Protein AF-A0A9E4C4X8-F1 (afdb_monomer)

Nearest PDB structures (foldseek):
  5udf-assembly1_D  TM=5.215E-01  e=2.635E+00  Acinetobacter baumannii
  7ane-assembly1_av  TM=2.757E-01  e=4.962E+00  Leishmania major
  6sga-assembly1_DU  TM=2.556E-01  e=6.000E+00  Trypanosoma brucei brucei
  6qcb-assembly1_A  TM=1.807E-01  e=8.235E+00  Homo sapiens

Sequence (78 aa):
MDIFDLGGRLVRQLDTGSLRGGQYVRPPAEGDPALSPGFWDGLADDGTLVVPGLYLVRVRAQLDQGDKIAVCSVAVMY

Structure (mmCIF, N/CA/C/O backbone):
data_AF-A0A9E4C4X8-F1
#
_entry.id   AF-A0A9E4C4X8-F1
#
loop_
_atom_site.group_PDB
_atom_site.id
_atom_site.type_symbol
_atom_site.label_atom_id
_atom_site.label_alt_id
_atom_site.label_comp_id
_atom_site.label_asym_id
_atom_site.label_entity_id
_atom_site.label_seq_id
_atom_site.pdbx_PDB_ins_code
_atom_site.Cartn_x
_atom_site.Cartn_y
_atom_site.Cartn_z
_atom_site.occupancy
_atom_site.B_iso_or_equiv
_atom_site.auth_seq_id
_atom_site.auth_comp_id
_atom_site.auth_asym_id
_atom_site.auth_atom_id
_atom_site.pdbx_PDB_model_num
ATOM 1 N N . MET A 1 1 ? -2.580 -1.507 5.934 1.00 92.69 1 MET A N 1
ATOM 2 C CA . MET A 1 1 ? -2.903 -1.550 4.493 1.00 92.69 1 MET A CA 1
ATOM 3 C C . MET A 1 1 ? -1.977 -2.555 3.857 1.00 92.69 1 MET A C 1
ATOM 5 O O . MET A 1 1 ? -0.792 -2.527 4.148 1.00 92.69 1 MET A O 1
ATOM 9 N N . ASP A 1 2 ? -2.514 -3.420 3.008 1.00 96.50 2 ASP A N 1
ATOM 10 C CA . ASP A 1 2 ? -1.777 -4.560 2.469 1.00 96.50 2 ASP A CA 1
ATOM 11 C C . ASP A 1 2 ? -1.825 -4.514 0.944 1.00 96.50 2 ASP A C 1
ATOM 13 O O . ASP A 1 2 ? -2.882 -4.242 0.369 1.00 96.50 2 ASP A O 1
ATOM 17 N N . ILE A 1 3 ? -0.698 -4.777 0.291 1.00 97.62 3 ILE A N 1
ATOM 18 C CA . ILE A 1 3 ? -0.575 -4.804 -1.166 1.00 97.62 3 ILE A CA 1
ATOM 19 C C . ILE A 1 3 ? -0.199 -6.214 -1.602 1.00 97.62 3 ILE A C 1
ATOM 21 O O . ILE A 1 3 ? 0.755 -6.796 -1.088 1.00 97.62 3 ILE A O 1
ATOM 25 N N . PHE A 1 4 ? -0.930 -6.746 -2.574 1.00 98.12 4 PHE A N 1
ATOM 26 C CA . PHE A 1 4 ? -0.755 -8.086 -3.115 1.00 98.12 4 PHE A CA 1
ATOM 27 C C . PHE A 1 4 ? -0.487 -8.036 -4.615 1.00 98.12 4 PHE A C 1
ATOM 29 O O . PHE A 1 4 ? -1.009 -7.167 -5.316 1.00 98.12 4 PHE A O 1
ATOM 36 N N . ASP A 1 5 ? 0.274 -8.999 -5.125 1.00 97.06 5 ASP A N 1
ATOM 37 C CA . ASP A 1 5 ? 0.262 -9.288 -6.559 1.00 97.06 5 ASP A CA 1
ATOM 38 C C . ASP A 1 5 ? -1.021 -10.045 -6.964 1.00 97.06 5 ASP A C 1
ATOM 40 O O . ASP A 1 5 ? -1.827 -10.452 -6.122 1.00 97.06 5 ASP A O 1
ATOM 44 N N . LEU A 1 6 ? -1.239 -10.236 -8.270 1.00 96.62 6 LEU A N 1
ATOM 45 C CA . LEU A 1 6 ? -2.413 -10.962 -8.782 1.00 96.62 6 LEU A CA 1
ATOM 46 C C . LEU A 1 6 ? -2.427 -12.453 -8.401 1.00 96.62 6 LEU A C 1
ATOM 48 O O . LEU A 1 6 ? -3.477 -13.087 -8.480 1.00 96.62 6 LEU A O 1
ATOM 52 N N . GLY A 1 7 ? -1.286 -13.008 -7.982 1.00 96.56 7 GLY A N 1
ATOM 53 C CA . GLY A 1 7 ? -1.194 -14.354 -7.419 1.00 96.56 7 GLY A CA 1
ATOM 54 C C . GLY A 1 7 ? -1.637 -14.426 -5.954 1.00 96.56 7 GLY A C 1
ATOM 55 O O . GLY A 1 7 ? -1.679 -15.516 -5.387 1.00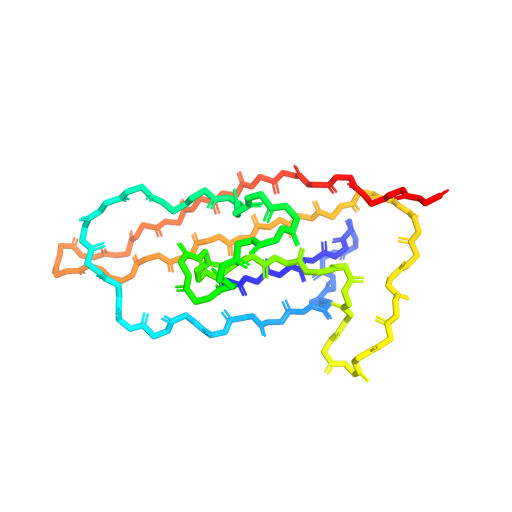 96.56 7 GLY A O 1
ATOM 56 N N . GLY A 1 8 ? -1.969 -13.288 -5.334 1.00 95.88 8 GLY A N 1
ATOM 57 C CA . GLY A 1 8 ? -2.369 -13.192 -3.932 1.00 95.88 8 GLY A CA 1
ATOM 58 C C . GLY A 1 8 ? -1.194 -13.185 -2.954 1.00 95.88 8 GLY A C 1
ATOM 59 O O . GLY A 1 8 ? -1.413 -13.262 -1.744 1.00 95.88 8 GLY A O 1
ATOM 60 N N . ARG A 1 9 ? 0.050 -13.086 -3.437 1.00 96.75 9 ARG A N 1
ATOM 61 C CA . ARG A 1 9 ? 1.222 -12.975 -2.565 1.00 96.75 9 ARG A CA 1
ATOM 62 C C . ARG A 1 9 ? 1.302 -11.557 -2.013 1.00 96.75 9 ARG A C 1
ATOM 64 O O . ARG A 1 9 ? 1.200 -10.593 -2.767 1.00 96.75 9 ARG A O 1
ATOM 71 N N . LEU A 1 10 ? 1.503 -11.438 -0.701 1.00 97.50 10 LEU A N 1
ATOM 72 C CA . LEU A 1 10 ? 1.740 -10.156 -0.038 1.00 97.50 10 LEU A CA 1
ATOM 73 C C . LEU A 1 10 ? 3.091 -9.586 -0.496 1.00 97.50 10 LEU A C 1
ATOM 75 O O . LEU A 1 10 ? 4.115 -10.261 -0.414 1.00 97.50 10 LEU A O 1
ATOM 79 N N . VAL A 1 11 ? 3.063 -8.360 -1.007 1.00 97.88 11 VAL A N 1
ATOM 80 C CA . VAL A 1 11 ? 4.217 -7.640 -1.562 1.00 97.88 11 VAL A CA 1
ATOM 81 C C . VAL A 1 11 ? 4.706 -6.565 -0.599 1.00 97.88 11 VAL A C 1
ATOM 83 O O . VAL A 1 11 ? 5.912 -6.358 -0.466 1.00 97.88 11 VAL A O 1
ATOM 86 N N . ARG A 1 12 ? 3.768 -5.872 0.050 1.00 97.06 12 ARG A N 1
ATOM 87 C CA . ARG A 1 12 ? 4.054 -4.793 0.993 1.00 97.06 12 ARG A CA 1
ATOM 88 C C . ARG A 1 12 ? 2.963 -4.722 2.053 1.00 97.06 12 ARG A C 1
ATOM 90 O O . ARG A 1 12 ? 1.776 -4.797 1.720 1.00 97.06 12 ARG A O 1
ATOM 97 N N . GLN A 1 13 ? 3.356 -4.491 3.299 1.00 95.75 13 GLN A N 1
ATOM 98 C CA . GLN A 1 13 ? 2.452 -4.146 4.388 1.00 95.75 13 GLN A CA 1
ATOM 99 C C . GLN A 1 13 ? 2.795 -2.757 4.937 1.00 95.75 13 GLN A C 1
ATOM 101 O O . GLN A 1 13 ? 3.907 -2.485 5.378 1.00 95.75 13 GLN A O 1
ATOM 106 N N . LEU A 1 14 ? 1.816 -1.854 4.917 1.00 92.12 14 LEU A N 1
ATOM 107 C CA . LEU A 1 14 ? 1.930 -0.498 5.447 1.00 92.12 14 LEU A CA 1
ATOM 108 C C . LEU A 1 14 ? 1.104 -0.382 6.728 1.00 92.12 14 LEU A C 1
ATOM 110 O O . LEU A 1 14 ? -0.127 -0.487 6.689 1.00 92.12 14 LEU A O 1
ATOM 114 N N . ASP A 1 15 ? 1.774 -0.146 7.853 1.00 89.06 15 ASP A N 1
ATOM 115 C CA . ASP A 1 15 ? 1.114 0.223 9.103 1.00 89.06 15 ASP A CA 1
ATOM 116 C C . ASP A 1 15 ? 0.874 1.736 9.129 1.00 89.06 15 ASP A C 1
ATOM 118 O O . ASP A 1 15 ? 1.794 2.535 8.956 1.00 89.06 15 ASP A O 1
ATOM 122 N N . THR A 1 16 ? -0.386 2.125 9.297 1.00 86.69 16 THR A N 1
ATOM 123 C CA . THR A 1 16 ? -0.815 3.526 9.326 1.00 86.69 16 THR A CA 1
ATOM 124 C C . THR A 1 16 ? -1.156 4.011 10.732 1.00 86.69 16 THR A C 1
ATOM 126 O O . THR A 1 16 ? -1.480 5.185 10.895 1.00 86.69 16 THR A O 1
ATOM 129 N N . GLY A 1 17 ? -1.121 3.127 11.737 1.00 88.69 17 GLY A N 1
ATOM 130 C CA . GLY A 1 17 ? -1.585 3.421 13.089 1.00 88.69 17 GLY A CA 1
ATOM 131 C C . GLY A 1 17 ? -3.034 3.925 13.143 1.00 88.69 17 GLY A C 1
ATOM 132 O O . GLY A 1 17 ? -3.846 3.676 12.245 1.00 88.69 17 GLY A O 1
ATOM 133 N N . SER A 1 18 ? -3.358 4.651 14.216 1.00 89.94 18 SER A N 1
ATOM 134 C CA . SER A 1 18 ? -4.675 5.265 14.405 1.00 89.94 18 SER A CA 1
ATOM 135 C C . SER A 1 18 ? -4.810 6.551 13.597 1.00 89.94 18 SER A C 1
ATOM 137 O O . SER A 1 18 ? -4.078 7.519 13.808 1.00 89.94 18 SER A O 1
ATOM 139 N N . LEU A 1 19 ? -5.810 6.582 12.724 1.00 90.25 19 LEU A N 1
ATOM 140 C CA . LEU A 1 19 ? -6.140 7.733 11.894 1.00 90.25 19 LEU A CA 1
ATOM 141 C C . LEU A 1 19 ? -7.435 8.393 12.371 1.00 90.25 19 LEU A C 1
ATOM 143 O O . LEU A 1 19 ? -8.348 7.731 12.866 1.00 90.25 19 LEU A O 1
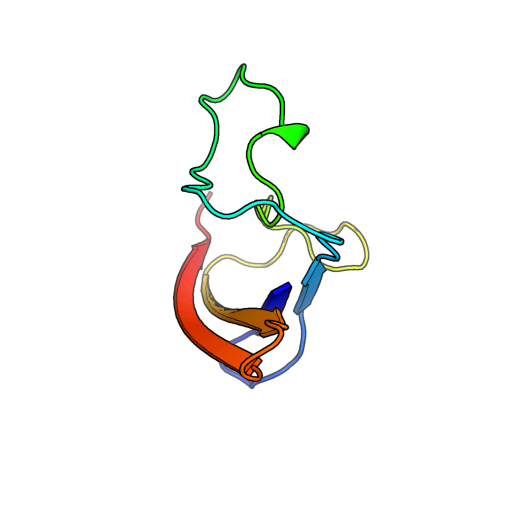ATOM 147 N N . ARG A 1 20 ? -7.524 9.718 12.221 1.00 90.38 20 ARG A N 1
ATOM 148 C CA . ARG A 1 20 ? -8.776 10.450 12.452 1.00 90.38 20 ARG A CA 1
ATOM 149 C C . ARG A 1 20 ? -9.697 10.272 11.245 1.00 90.38 20 ARG A C 1
ATOM 151 O O . ARG A 1 20 ? -9.238 10.077 10.126 1.00 90.38 20 ARG A O 1
ATOM 158 N N . GLY A 1 21 ? -11.007 10.370 11.458 1.00 87.69 21 GLY A N 1
ATOM 159 C CA . GLY A 1 21 ? -11.955 10.390 10.343 1.00 87.69 21 GLY A CA 1
ATOM 160 C C . GLY A 1 21 ? -11.644 11.547 9.386 1.00 87.69 21 GLY A C 1
ATOM 161 O O . GLY A 1 21 ? -11.504 12.687 9.828 1.00 87.69 21 GLY A O 1
ATOM 162 N N . GLY A 1 22 ? -11.518 11.254 8.091 1.00 88.50 22 GLY A N 1
ATOM 163 C CA . GLY A 1 22 ? -11.146 12.236 7.075 1.00 88.50 22 GLY A CA 1
ATOM 164 C C . GLY A 1 22 ? -10.770 11.597 5.739 1.00 88.50 22 GLY A C 1
ATOM 165 O O . GLY A 1 22 ? -10.896 10.386 5.556 1.00 88.50 22 GLY A O 1
ATOM 166 N N . GLN A 1 23 ? -10.316 12.430 4.803 1.00 87.00 23 GLN A N 1
ATOM 167 C CA . GLN A 1 23 ? -9.844 12.003 3.489 1.00 87.00 23 GLN A CA 1
ATOM 168 C C . GLN A 1 23 ? -8.314 12.057 3.435 1.00 87.00 23 GLN A C 1
ATOM 170 O O . GLN A 1 23 ? -7.718 13.100 3.690 1.00 87.00 23 GLN A O 1
ATOM 175 N N . TYR A 1 24 ? -7.702 10.938 3.045 1.00 87.44 24 TYR A N 1
ATOM 176 C CA . TYR A 1 24 ? -6.261 10.795 2.856 1.00 87.44 24 TYR A CA 1
ATOM 177 C C . TYR A 1 24 ? -5.984 10.568 1.372 1.00 87.44 24 TYR A C 1
ATOM 179 O O . TYR A 1 24 ? -6.268 9.503 0.828 1.00 87.44 24 TYR A O 1
ATOM 187 N N . VAL A 1 25 ? -5.489 11.599 0.696 1.00 84.75 25 VAL A N 1
ATOM 188 C CA . VAL A 1 25 ? -5.132 11.554 -0.730 1.00 84.75 25 VAL A CA 1
ATOM 189 C C . VAL A 1 25 ? -3.639 11.718 -0.878 1.00 84.75 25 VAL A C 1
ATOM 191 O O . VAL A 1 25 ? -3.035 12.384 -0.047 1.00 84.75 25 VAL A O 1
ATOM 194 N N . ARG A 1 26 ? -3.059 11.123 -1.927 1.00 80.00 26 ARG A N 1
ATOM 195 C CA . ARG A 1 26 ? -1.640 11.273 -2.277 1.00 80.00 26 ARG A CA 1
ATOM 196 C C . ARG A 1 26 ? -1.240 12.760 -2.245 1.00 80.00 26 ARG A C 1
ATOM 198 O O . ARG A 1 26 ? -1.957 13.555 -2.862 1.00 80.00 26 ARG A O 1
ATOM 205 N N . PRO A 1 27 ? -0.124 13.142 -1.597 1.00 71.88 27 PRO A N 1
ATOM 206 C CA . PRO A 1 27 ? 0.313 14.524 -1.612 1.00 71.88 27 PRO A CA 1
ATOM 207 C C . PRO A 1 27 ? 0.819 14.870 -3.022 1.00 71.88 27 PRO A C 1
ATOM 209 O O . PRO A 1 27 ? 1.197 13.978 -3.791 1.00 71.88 27 PRO A O 1
ATOM 212 N N . PRO A 1 28 ? 0.886 16.159 -3.379 1.00 76.12 28 PRO A N 1
ATOM 213 C CA . PRO A 1 28 ? 1.729 16.603 -4.486 1.00 76.12 28 PRO A CA 1
ATOM 214 C C . PRO A 1 28 ? 3.165 16.077 -4.313 1.00 76.12 28 PRO A C 1
ATOM 216 O O . PRO A 1 28 ? 3.568 15.757 -3.199 1.00 76.12 28 PRO A O 1
ATOM 219 N N . ALA A 1 29 ? 3.958 16.016 -5.385 1.00 69.50 29 ALA A N 1
ATOM 220 C CA . ALA A 1 29 ? 5.322 15.463 -5.340 1.00 69.50 29 ALA A CA 1
ATOM 221 C C . ALA A 1 29 ? 6.248 16.116 -4.284 1.00 69.50 29 ALA A C 1
ATOM 223 O O . ALA A 1 29 ? 7.193 15.480 -3.834 1.00 69.50 29 ALA A O 1
ATOM 224 N N . GLU A 1 30 ? 5.953 17.350 -3.866 1.00 72.50 30 GLU A N 1
ATOM 225 C CA . GLU A 1 30 ? 6.685 18.106 -2.836 1.00 72.50 30 GLU A CA 1
ATOM 226 C C . GLU A 1 30 ? 5.966 18.140 -1.468 1.00 72.50 30 GLU A C 1
ATOM 228 O O . GLU A 1 30 ? 6.347 18.894 -0.576 1.00 72.50 30 GLU A O 1
ATOM 233 N N . GLY A 1 31 ? 4.884 17.376 -1.300 1.00 67.94 31 GLY A N 1
ATOM 234 C CA . GLY A 1 31 ? 4.088 17.349 -0.074 1.00 67.94 31 GLY A CA 1
ATOM 235 C C . GLY A 1 31 ? 4.662 16.428 1.003 1.00 67.94 31 GLY A C 1
ATOM 236 O O . GLY A 1 31 ? 5.398 15.489 0.714 1.00 67.94 31 GLY A O 1
ATOM 237 N N . ASP A 1 32 ? 4.279 16.679 2.256 1.00 75.50 32 ASP A N 1
ATOM 238 C CA . ASP A 1 32 ? 4.661 15.844 3.396 1.00 75.50 32 ASP A CA 1
ATOM 239 C C . ASP A 1 32 ? 4.018 14.441 3.284 1.00 75.50 32 ASP A C 1
ATOM 241 O O . ASP A 1 32 ? 2.784 14.334 3.315 1.00 75.50 32 ASP A O 1
ATOM 245 N N . PRO A 1 33 ? 4.810 13.353 3.177 1.00 69.88 33 PRO A N 1
ATOM 246 C CA . PRO A 1 33 ? 4.299 11.983 3.121 1.00 69.88 33 PRO A CA 1
ATOM 247 C C . PRO A 1 33 ? 3.440 11.599 4.333 1.00 69.88 33 PRO A C 1
ATOM 249 O O . PRO A 1 33 ? 2.564 10.741 4.212 1.00 69.88 33 PRO A O 1
ATOM 252 N N . ALA A 1 34 ? 3.638 12.249 5.486 1.00 76.75 34 ALA A N 1
ATOM 253 C CA . ALA A 1 34 ? 2.841 12.014 6.687 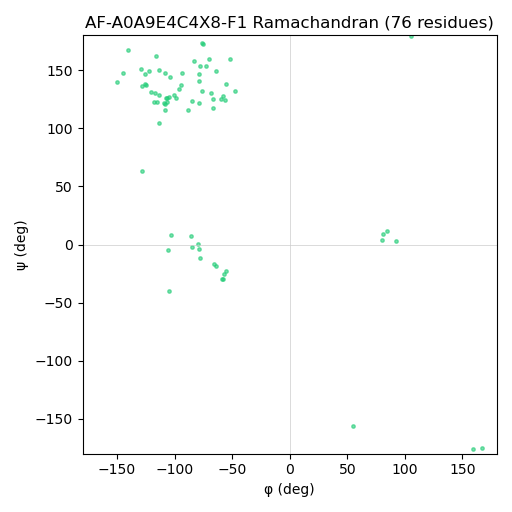1.00 76.75 34 ALA A CA 1
ATOM 254 C C . ALA A 1 34 ? 1.359 12.397 6.513 1.00 76.75 34 ALA A C 1
ATOM 256 O O . ALA A 1 34 ? 0.508 11.920 7.264 1.00 76.75 34 ALA A O 1
ATOM 257 N N . LEU A 1 35 ? 1.027 13.220 5.510 1.00 78.75 35 LEU A N 1
ATOM 258 C CA . LEU A 1 35 ? -0.350 13.602 5.179 1.00 78.75 35 LEU A CA 1
ATOM 259 C C . LEU A 1 35 ? -1.112 12.517 4.405 1.00 78.75 35 LEU A C 1
ATOM 261 O O . LEU A 1 35 ? -2.337 12.597 4.284 1.00 78.75 35 LEU A O 1
ATOM 265 N N . SER A 1 36 ? -0.417 11.485 3.922 1.00 83.12 36 SER A N 1
ATOM 266 C CA . SER A 1 36 ? -1.009 10.372 3.172 1.00 83.12 36 SER A CA 1
ATOM 267 C C . SER A 1 36 ? -0.603 9.029 3.771 1.00 83.12 36 SER A C 1
ATOM 269 O O . SER A 1 36 ? 0.061 8.226 3.112 1.00 83.12 36 SER A O 1
ATOM 271 N N . PRO A 1 37 ? -1.003 8.757 5.022 1.00 82.06 37 PRO A N 1
ATOM 272 C CA . PRO A 1 37 ? -0.787 7.464 5.648 1.00 82.06 37 PRO A CA 1
ATOM 273 C C . PRO A 1 37 ? -1.404 6.363 4.774 1.00 82.06 37 PRO A C 1
ATOM 275 O O . PRO A 1 37 ? -2.577 6.420 4.408 1.00 82.06 37 PRO A O 1
ATOM 278 N N . GLY A 1 38 ? -0.585 5.381 4.396 1.00 86.06 38 GLY A N 1
ATOM 279 C CA . GLY A 1 38 ? -0.959 4.328 3.445 1.00 86.06 38 GLY A CA 1
ATOM 280 C C . GLY A 1 38 ? -0.607 4.637 1.987 1.00 86.06 38 GLY A C 1
ATOM 281 O O . GLY A 1 38 ? -0.908 3.829 1.112 1.00 86.06 38 GLY A O 1
ATOM 282 N N . PHE A 1 39 ? 0.052 5.764 1.697 1.00 88.19 39 PHE A N 1
ATOM 283 C CA . PHE A 1 39 ? 0.664 5.976 0.389 1.00 88.19 39 PHE A CA 1
ATOM 284 C C . PHE A 1 39 ? 1.704 4.885 0.123 1.00 88.19 39 PHE A C 1
ATOM 286 O O . PHE A 1 39 ? 2.624 4.676 0.913 1.00 88.19 39 PHE A O 1
ATOM 293 N N . TRP A 1 40 ? 1.540 4.198 -1.004 1.00 91.25 40 TRP A N 1
ATOM 294 C CA . TRP A 1 40 ? 2.492 3.211 -1.475 1.00 91.25 40 TRP A CA 1
ATOM 295 C C . TRP A 1 40 ? 3.397 3.824 -2.542 1.00 91.25 40 TRP A C 1
ATOM 297 O O . TRP A 1 40 ? 2.928 4.376 -3.536 1.00 91.25 40 TRP A O 1
ATOM 307 N N . ASP A 1 41 ? 4.698 3.706 -2.318 1.00 89.50 41 ASP A N 1
ATOM 308 C CA . ASP A 1 41 ? 5.790 4.209 -3.150 1.00 89.50 41 ASP A CA 1
ATOM 309 C C . ASP A 1 41 ? 6.182 3.261 -4.297 1.00 89.50 41 ASP A C 1
ATOM 311 O O . ASP A 1 41 ? 7.046 3.596 -5.103 1.00 89.50 41 ASP A O 1
ATOM 315 N N . GLY A 1 42 ? 5.538 2.095 -4.396 1.00 93.62 42 GLY A N 1
ATOM 316 C CA . GLY A 1 42 ? 5.888 1.061 -5.370 1.00 93.62 42 GLY A CA 1
ATOM 317 C C . GLY A 1 42 ? 7.023 0.146 -4.907 1.00 93.62 42 GLY A C 1
ATOM 318 O O . GLY A 1 42 ? 7.539 -0.624 -5.715 1.00 93.62 42 GLY A O 1
ATOM 319 N N . LEU A 1 43 ? 7.421 0.202 -3.634 1.00 95.31 43 LEU A N 1
ATOM 320 C CA . LEU A 1 43 ? 8.426 -0.699 -3.076 1.00 95.31 43 LEU A CA 1
ATOM 321 C C . LEU A 1 43 ? 7.780 -1.921 -2.411 1.00 95.31 43 LEU A C 1
ATOM 323 O O . LEU A 1 43 ? 6.689 -1.837 -1.847 1.00 95.31 43 LEU A O 1
ATOM 327 N N . ALA A 1 44 ? 8.454 -3.065 -2.450 1.00 96.94 44 ALA A N 1
ATOM 328 C CA . ALA A 1 44 ? 8.124 -4.223 -1.627 1.00 96.94 44 ALA A CA 1
ATOM 329 C C . ALA A 1 44 ? 8.600 -4.023 -0.174 1.00 96.94 44 ALA A C 1
ATOM 331 O O . ALA A 1 44 ? 9.262 -3.036 0.154 1.00 96.94 44 ALA A O 1
ATOM 332 N N . ASP A 1 45 ? 8.253 -4.937 0.737 1.00 96.12 45 ASP A N 1
ATOM 333 C CA . ASP A 1 45 ? 8.691 -4.879 2.148 1.00 96.12 45 ASP A CA 1
ATOM 334 C C . ASP A 1 45 ? 10.222 -4.861 2.311 1.00 96.12 45 ASP A C 1
ATOM 336 O O . ASP A 1 45 ? 10.736 -4.234 3.236 1.00 96.12 45 ASP A O 1
ATOM 340 N N . ASP A 1 46 ? 10.959 -5.473 1.383 1.00 95.56 46 ASP A N 1
ATOM 341 C CA . ASP A 1 46 ? 12.428 -5.486 1.360 1.00 95.56 46 ASP A CA 1
ATOM 342 C C . ASP A 1 46 ? 13.062 -4.193 0.804 1.00 95.56 46 ASP A C 1
ATOM 344 O O . ASP A 1 46 ? 14.285 -4.081 0.732 1.00 95.56 46 ASP A O 1
ATOM 348 N N . GLY A 1 47 ? 12.242 -3.209 0.421 1.00 95.25 47 GLY A N 1
ATOM 349 C CA . GLY A 1 47 ? 12.685 -1.940 -0.157 1.00 95.25 47 GLY A CA 1
ATOM 350 C C . GLY A 1 47 ? 13.024 -2.007 -1.647 1.00 95.25 47 GLY A C 1
ATOM 351 O O . GLY A 1 47 ? 13.460 -1.003 -2.208 1.00 95.25 47 GLY A O 1
ATOM 352 N N . THR A 1 48 ? 12.829 -3.151 -2.308 1.00 96.62 48 THR A N 1
ATOM 353 C CA . THR A 1 48 ? 13.031 -3.269 -3.757 1.00 96.62 48 THR A CA 1
ATOM 354 C C . THR A 1 48 ? 11.854 -2.691 -4.531 1.00 96.62 48 THR A C 1
ATOM 356 O O . THR A 1 48 ? 10.706 -2.766 -4.096 1.00 96.62 48 THR A O 1
ATOM 359 N N . LEU A 1 49 ? 12.129 -2.110 -5.700 1.00 96.44 49 LEU A N 1
ATOM 360 C CA . LEU A 1 49 ? 11.076 -1.657 -6.602 1.00 96.44 49 LEU A CA 1
ATOM 361 C C . LEU A 1 49 ? 10.333 -2.868 -7.165 1.00 96.44 49 LEU A C 1
ATOM 363 O O . LEU A 1 49 ? 10.953 -3.802 -7.680 1.00 96.44 49 LEU A O 1
ATOM 367 N N . VAL A 1 50 ? 9.006 -2.841 -7.096 1.00 97.25 50 VAL A N 1
ATOM 368 C CA . VAL A 1 50 ? 8.200 -3.920 -7.661 1.00 97.25 50 VAL A CA 1
ATOM 369 C C . VAL A 1 50 ? 8.200 -3.863 -9.185 1.00 97.25 50 VAL A C 1
ATOM 371 O O . VAL A 1 50 ? 8.360 -2.808 -9.799 1.00 97.25 50 VAL A O 1
ATOM 374 N N . VAL A 1 51 ? 7.990 -5.015 -9.816 1.00 96.62 51 VAL A N 1
ATOM 375 C CA . VAL A 1 51 ? 7.888 -5.091 -11.277 1.00 96.62 51 VAL A CA 1
ATOM 376 C C . VAL A 1 51 ? 6.660 -4.320 -11.784 1.00 96.62 51 VAL A C 1
ATOM 378 O O . VAL A 1 51 ? 5.636 -4.290 -11.088 1.00 96.62 51 VAL A O 1
ATOM 381 N N . PRO A 1 52 ? 6.699 -3.735 -12.997 1.00 97.44 52 PRO A N 1
ATOM 382 C CA . PRO A 1 52 ? 5.513 -3.150 -13.609 1.00 97.44 52 PRO A CA 1
ATOM 383 C C . PRO A 1 52 ? 4.376 -4.165 -13.695 1.00 97.44 52 PRO A C 1
ATOM 385 O O . PRO A 1 52 ? 4.592 -5.328 -14.042 1.00 97.44 52 PRO A O 1
ATOM 388 N N . GLY A 1 53 ? 3.157 -3.731 -13.391 1.00 97.00 53 GLY A N 1
ATOM 389 C CA . GLY A 1 53 ? 2.006 -4.625 -13.364 1.00 97.00 53 GLY A CA 1
ATOM 390 C C . GLY A 1 53 ? 0.840 -4.108 -12.534 1.00 97.00 53 GLY A C 1
ATOM 391 O O . GLY A 1 53 ? 0.855 -2.989 -12.023 1.00 97.00 53 GLY A O 1
ATOM 392 N N . LEU A 1 54 ? -0.192 -4.945 -12.425 1.00 97.88 54 LEU A N 1
ATOM 393 C CA . LEU A 1 54 ? -1.357 -4.696 -11.580 1.00 97.88 54 LEU A CA 1
ATOM 394 C C . LEU A 1 54 ? -1.176 -5.355 -10.214 1.00 97.88 54 LEU A C 1
ATOM 396 O O . LEU A 1 54 ? -0.769 -6.511 -10.120 1.00 97.88 54 LEU A O 1
ATOM 400 N N . TYR A 1 55 ? -1.556 -4.621 -9.177 1.00 98.00 55 TYR A N 1
ATOM 401 C CA . TYR A 1 55 ? -1.516 -5.046 -7.784 1.00 98.00 55 TYR A CA 1
ATOM 402 C C . TYR A 1 55 ? -2.876 -4.804 -7.132 1.00 98.00 55 TYR A C 1
ATOM 404 O O . TYR A 1 55 ? -3.608 -3.890 -7.520 1.00 98.00 55 TYR A O 1
ATOM 412 N N . LEU A 1 56 ? -3.217 -5.617 -6.136 1.00 98.00 56 LEU A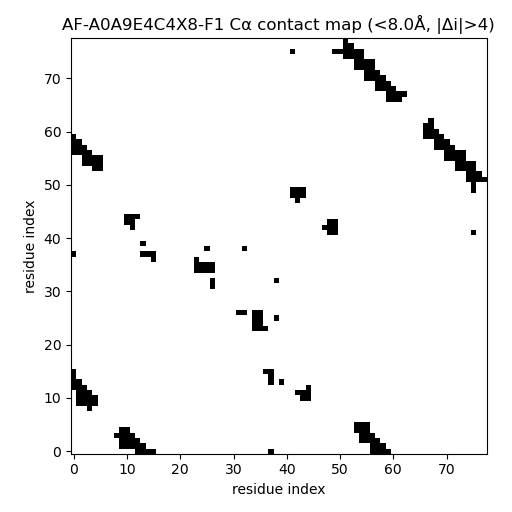 N 1
ATOM 413 C CA . LEU A 1 56 ? -4.425 -5.472 -5.329 1.00 98.00 56 LEU A CA 1
ATOM 414 C C . LEU A 1 56 ? -4.070 -4.816 -4.000 1.00 98.00 56 LEU A C 1
ATOM 416 O O . LEU A 1 56 ? -3.190 -5.280 -3.285 1.00 98.00 56 LEU A O 1
ATOM 420 N N . VAL A 1 57 ? -4.789 -3.762 -3.644 1.00 96.44 57 VAL A N 1
ATOM 421 C CA . VAL A 1 57 ? -4.644 -3.062 -2.372 1.00 96.44 57 VAL A CA 1
ATOM 422 C C . VAL A 1 57 ? -5.839 -3.385 -1.496 1.00 96.44 57 VAL A C 1
ATOM 424 O O . VAL A 1 57 ? -6.981 -3.165 -1.893 1.00 96.44 57 VAL A O 1
ATOM 427 N N . ARG A 1 58 ? -5.575 -3.855 -0.278 1.00 96.12 58 ARG A N 1
ATOM 428 C CA . ARG A 1 58 ? -6.566 -4.046 0.778 1.00 96.12 58 ARG A CA 1
ATOM 429 C C . ARG A 1 58 ? -6.368 -3.004 1.870 1.00 96.12 58 ARG A C 1
ATOM 431 O O . ARG A 1 58 ? -5.336 -2.963 2.543 1.00 96.12 58 ARG A O 1
ATOM 438 N N . VAL A 1 59 ? -7.403 -2.210 2.108 1.00 94.12 59 VAL A N 1
ATOM 439 C CA . VAL A 1 59 ? -7.465 -1.265 3.224 1.00 94.12 59 VAL A CA 1
ATOM 440 C C . VAL A 1 59 ? -8.428 -1.817 4.263 1.00 94.12 59 VAL A C 1
ATOM 442 O O . VAL A 1 59 ? -9.588 -2.078 3.955 1.00 94.12 59 VAL A O 1
ATOM 445 N N . ARG A 1 60 ? -7.946 -1.999 5.495 1.00 94.19 60 ARG A N 1
ATOM 446 C CA . ARG A 1 60 ? -8.754 -2.376 6.658 1.00 94.19 60 ARG A CA 1
ATOM 447 C C . ARG A 1 60 ? -8.722 -1.227 7.656 1.00 94.19 60 ARG A C 1
ATOM 449 O O . ARG A 1 60 ? -7.644 -0.844 8.096 1.00 94.19 60 ARG A O 1
ATOM 456 N N . ALA A 1 61 ? -9.894 -0.714 8.005 1.00 93.12 61 ALA A N 1
ATOM 457 C CA . ALA A 1 61 ? -10.086 0.244 9.083 1.00 93.12 61 ALA A CA 1
ATOM 458 C C . ALA A 1 61 ? -10.815 -0.456 10.232 1.00 93.12 61 ALA A C 1
ATOM 460 O O . ALA A 1 61 ? -11.912 -0.983 10.040 1.00 93.12 61 ALA A O 1
ATOM 461 N N . GLN A 1 62 ? -10.192 -0.469 11.405 1.00 93.56 62 GLN A N 1
ATOM 462 C CA . GLN A 1 62 ? -10.800 -0.943 12.644 1.00 93.56 62 GLN A CA 1
ATOM 463 C C . GLN A 1 62 ? -11.519 0.237 13.290 1.00 93.56 62 GLN A C 1
ATOM 465 O O . GLN A 1 62 ? -10.889 1.235 13.635 1.00 93.56 62 GLN A O 1
ATOM 470 N N . LEU A 1 63 ? -12.841 0.143 13.389 1.00 91.56 63 LEU A N 1
ATOM 471 C CA . LEU A 1 63 ? -13.689 1.155 14.010 1.00 91.56 63 LEU A CA 1
ATOM 472 C C . LEU A 1 63 ? -14.363 0.545 15.239 1.00 91.56 63 LEU A C 1
ATOM 474 O O . LEU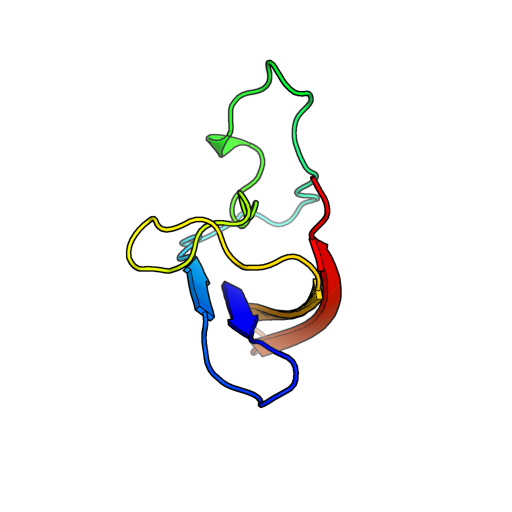 A 1 63 ? -14.516 -0.672 15.327 1.00 91.56 63 LEU A O 1
ATOM 478 N N . ASP A 1 64 ? -14.870 1.387 16.135 1.00 92.50 64 ASP A N 1
ATOM 479 C CA . ASP A 1 64 ? -15.614 0.925 17.317 1.00 92.50 64 ASP A CA 1
ATOM 480 C C . ASP A 1 64 ? -16.849 0.085 16.940 1.00 92.50 64 ASP A C 1
ATOM 482 O O . ASP A 1 64 ? -17.253 -0.818 17.666 1.00 92.50 64 ASP A O 1
ATOM 486 N N . GLN A 1 65 ? -17.439 0.357 15.770 1.00 92.19 65 GLN A N 1
ATOM 487 C CA . GLN A 1 65 ? -18.589 -0.374 15.220 1.00 92.19 65 GLN A CA 1
ATOM 488 C C . GLN A 1 65 ? -18.193 -1.634 14.427 1.00 92.19 65 GLN A C 1
ATOM 490 O O . GLN A 1 65 ? -19.043 -2.255 13.786 1.00 92.19 65 GLN A O 1
ATOM 495 N N . GLY A 1 66 ? -16.912 -2.000 14.444 1.00 92.81 66 GLY A N 1
ATOM 496 C CA . GLY A 1 66 ? -16.348 -3.130 13.718 1.00 92.81 66 GLY A CA 1
ATOM 497 C C . GLY A 1 66 ? -15.529 -2.730 12.495 1.00 92.81 66 GLY A C 1
ATOM 498 O O . GLY A 1 66 ? -15.376 -1.558 12.144 1.00 92.81 66 GLY A O 1
ATOM 499 N N . ASP A 1 67 ? -14.994 -3.745 11.828 1.00 94.38 67 ASP A N 1
ATOM 500 C CA . ASP A 1 67 ? -14.059 -3.544 10.731 1.00 94.38 67 ASP A CA 1
ATOM 501 C C . ASP A 1 67 ? -14.756 -3.156 9.429 1.00 94.38 67 ASP A C 1
ATOM 503 O O . ASP A 1 67 ? -15.782 -3.718 9.033 1.00 94.38 67 ASP A O 1
ATOM 507 N N . LYS A 1 68 ? -14.127 -2.235 8.701 1.00 95.12 68 LYS A N 1
ATOM 508 C CA . LYS A 1 68 ? -14.438 -1.941 7.305 1.00 95.12 68 LYS A CA 1
ATOM 509 C C . LYS A 1 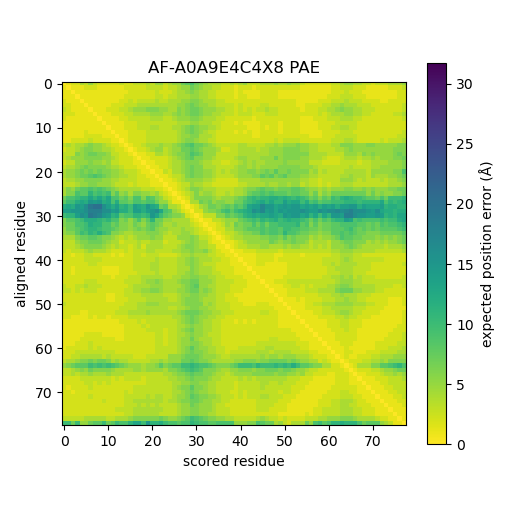68 ? -13.254 -2.333 6.443 1.00 95.12 68 LYS A C 1
ATOM 511 O O . LYS A 1 68 ? -12.121 -1.945 6.719 1.00 95.12 68 LYS A O 1
ATOM 516 N N . ILE A 1 69 ? -13.526 -3.107 5.398 1.00 95.62 69 ILE A N 1
ATOM 517 C CA . ILE A 1 69 ? -12.519 -3.545 4.436 1.00 95.62 69 ILE A CA 1
ATOM 518 C C . ILE A 1 69 ? -12.932 -3.050 3.056 1.00 95.62 69 ILE A C 1
ATOM 520 O O . ILE A 1 69 ? -14.075 -3.240 2.644 1.00 95.62 69 ILE A O 1
ATOM 524 N N . ALA A 1 70 ? -11.991 -2.435 2.352 1.00 95.06 70 ALA A N 1
ATOM 525 C CA . ALA A 1 70 ? -12.122 -2.056 0.956 1.00 95.06 70 ALA A CA 1
ATOM 526 C C . ALA A 1 70 ? -10.948 -2.631 0.158 1.00 95.06 70 ALA A C 1
ATOM 528 O O . ALA A 1 70 ? -9.835 -2.757 0.678 1.00 95.06 70 ALA A O 1
ATOM 529 N N . VAL A 1 71 ? -11.208 -2.982 -1.101 1.00 95.62 71 VAL A N 1
ATOM 530 C CA . VAL A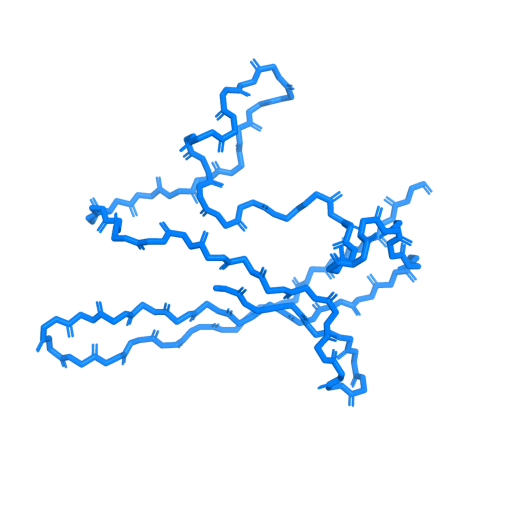 1 71 ? -10.195 -3.494 -2.026 1.00 95.62 71 VAL A CA 1
ATOM 531 C C . VAL A 1 71 ? -10.250 -2.698 -3.323 1.00 95.62 71 VAL A C 1
ATOM 533 O O . VAL A 1 71 ? -11.335 -2.431 -3.837 1.00 95.62 71 VAL A O 1
ATOM 536 N N . CYS A 1 72 ? -9.089 -2.329 -3.853 1.00 94.69 72 CYS A N 1
ATOM 537 C CA . CYS A 1 72 ? -8.951 -1.725 -5.176 1.00 94.69 72 CYS A CA 1
ATOM 538 C C . CYS A 1 72 ? -7.709 -2.264 -5.895 1.00 94.69 72 CYS A C 1
ATOM 540 O O . CYS A 1 72 ? -6.869 -2.927 -5.291 1.00 94.69 72 CYS A O 1
ATOM 542 N N . SER A 1 73 ? -7.596 -1.994 -7.193 1.00 95.50 73 SER A N 1
ATOM 543 C CA . SER A 1 73 ? -6.398 -2.305 -7.975 1.00 95.50 73 SER A CA 1
ATOM 544 C C . SER A 1 73 ? -5.578 -1.048 -8.246 1.00 95.50 73 SER A C 1
ATOM 546 O O . SER A 1 73 ? -6.148 0.006 -8.531 1.00 95.50 73 SER A O 1
ATOM 548 N N . VAL A 1 74 ? -4.254 -1.178 -8.245 1.00 94.62 74 VAL A N 1
ATOM 549 C CA . VAL A 1 74 ? -3.307 -0.125 -8.637 1.00 94.62 74 VAL A CA 1
ATOM 550 C C . VAL A 1 74 ? -2.377 -0.666 -9.718 1.00 94.62 74 VAL A C 1
ATOM 552 O O . VAL A 1 74 ? -1.923 -1.806 -9.639 1.00 94.62 74 VAL A O 1
ATOM 555 N N . ALA A 1 75 ? -2.105 0.151 -10.735 1.00 95.50 75 ALA A N 1
ATOM 556 C CA . ALA A 1 75 ? -1.111 -0.146 -11.759 1.00 95.50 75 ALA A CA 1
ATOM 557 C C . ALA A 1 75 ? 0.221 0.528 -11.413 1.00 95.50 75 ALA A C 1
ATOM 559 O O . ALA A 1 75 ? 0.247 1.715 -11.085 1.00 95.50 75 ALA A O 1
ATOM 560 N N . VAL A 1 76 ? 1.314 -0.222 -11.527 1.00 95.31 76 VAL A N 1
ATOM 561 C CA . VAL A 1 76 ? 2.688 0.280 -11.426 1.00 95.31 76 VAL A CA 1
ATOM 562 C C . VAL A 1 76 ? 3.299 0.296 -12.822 1.00 95.31 76 VAL A C 1
ATOM 564 O O . VAL A 1 76 ? 3.290 -0.720 -13.518 1.00 95.31 76 VAL A O 1
ATOM 567 N N . MET A 1 77 ? 3.811 1.457 -13.226 1.00 92.00 77 MET A N 1
ATOM 568 C CA . MET A 1 77 ? 4.491 1.700 -14.501 1.00 92.00 77 MET A CA 1
ATOM 569 C C . MET A 1 77 ? 5.621 2.713 -14.272 1.00 92.00 77 MET A C 1
ATOM 571 O O . MET A 1 77 ? 5.474 3.589 -13.417 1.00 92.00 77 MET A O 1
ATOM 575 N N . TYR A 1 78 ? 6.716 2.602 -15.025 1.00 85.94 78 TYR A N 1
ATOM 576 C CA . TYR A 1 78 ? 7.840 3.543 -15.035 1.00 85.94 78 TYR A CA 1
ATOM 577 C C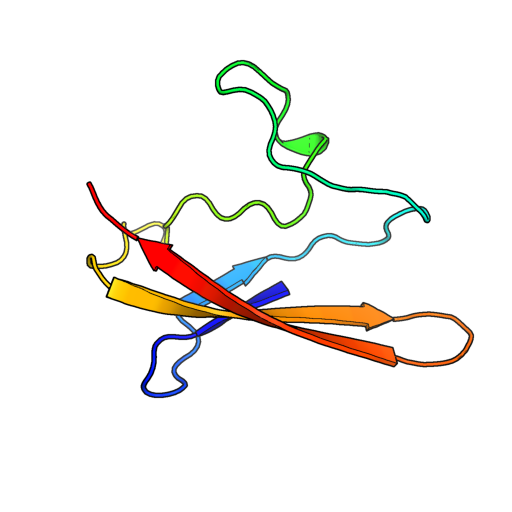 . TYR A 1 78 ? 8.371 3.743 -16.455 1.00 85.94 78 TYR A C 1
ATOM 579 O O . TYR A 1 78 ? 8.128 2.850 -17.301 1.00 85.94 78 TYR A O 1
#

Mean predicted aligned error: 3.9 Å

pLDDT: mean 90.92, std 7.67, range [67.94, 98.12]

Secondary structure (DSSP, 8-state):
-EEEETT--EEEE----S--SS---PPPTTS-GGGSTT---SB-TTSPBPPSEEEEEEEEEEETTEEEEEEEEEEE--

Radius of gyration: 13.18 Å; Cα contacts (8 Å, |Δi|>4): 114; chains: 1; bounding box: 32×32×32 Å

Solvent-accessible surface area (backbone atoms only — not comparable to full-atom values): 5010 Å² total; per-residue (Å²): 65,39,32,22,42,85,88,67,48,80,43,28,75,41,87,57,79,90,74,76,94,79,87,69,55,80,56,62,98,88,45,63,66,82,65,16,70,68,69,78,88,56,46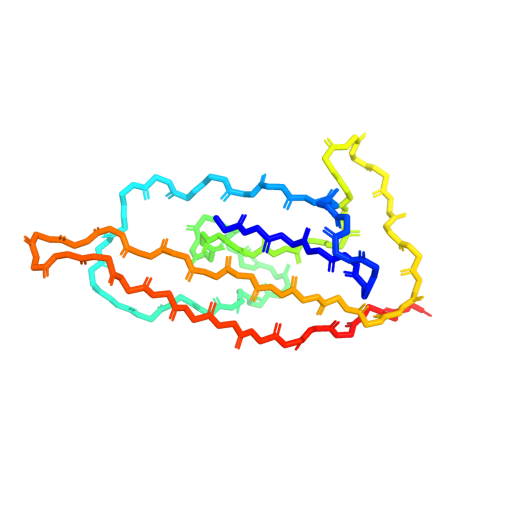,32,74,89,68,45,76,56,76,71,43,64,30,39,37,42,44,68,47,84,46,100,93,45,77,47,76,51,75,51,78,49,78,46,81,133

Foldseek 3Di:
DFKFDPVRDTFADFDQDDDDPDDADDDPPPDDCNSHRVDDPCHGNVRHHDDFDKMKDWDWDQDPVGIDIDIDIDTDDD